Protein AF-A0A5K1GXC1-F1 (afdb_monomer_lite)

Organism: NCBI:txid210225

Foldseek 3Di:
DPDPVLVCQQVVVDDQDDQAPDPPDPDGDPSNVVSQVSQVVLLVVLLVPDDPVLNVVQVPDSGNNSSNVSVVVVVVVVVVVVVVVVVVVD

pLDDT: mean 84.1, std 9.51, range [45.59, 93.62]

InterPro domains:
  IPR061502 Copia/RE1/RE2-like, N-terminal domain [PF14223] (3-86)

Radius of gyration: 17.5 Å; chains: 1; bounding box: 50×30×44 Å

Sequence (90 aa):
MYSQDLLRYVDGSSTPPLEKLNANSTEINLEYIKWKRSDQLALSWILSTVSESILTQIISYDTAREAWVALANAHAFQSNIHILQLKGDL

Structure (mmCIF, N/CA/C/O backbone):
data_AF-A0A5K1GXC1-F1
#
_entry.id   AF-A0A5K1GXC1-F1
#
loop_
_atom_site.group_PDB
_atom_site.id
_atom_site.type_symbol
_atom_site.label_atom_id
_atom_site.label_alt_id
_atom_site.label_comp_id
_atom_site.label_asym_id
_atom_site.label_entity_id
_atom_site.label_seq_id
_atom_site.pdbx_PDB_ins_code
_atom_site.Cartn_x
_atom_site.Cartn_y
_atom_site.Cartn_z
_atom_site.occupancy
_atom_site.B_iso_or_equiv
_atom_site.auth_seq_id
_atom_site.auth_comp_id
_atom_site.auth_asym_id
_atom_site.auth_atom_id
_atom_site.pdbx_PDB_model_num
ATOM 1 N N . MET A 1 1 ? -15.231 19.057 -8.317 1.00 45.59 1 MET A N 1
ATOM 2 C CA . MET A 1 1 ? -14.018 18.483 -7.698 1.00 45.59 1 MET A CA 1
ATOM 3 C C . MET A 1 1 ? -13.605 17.294 -8.542 1.00 45.59 1 MET A C 1
ATOM 5 O O . MET A 1 1 ? -14.251 16.262 -8.462 1.00 45.59 1 MET A O 1
ATOM 9 N N . TYR A 1 2 ? -12.623 17.464 -9.425 1.00 50.47 2 TYR A N 1
ATOM 10 C CA . TYR A 1 2 ? -12.069 16.345 -10.185 1.00 50.47 2 TYR A CA 1
ATOM 11 C C . TYR A 1 2 ? -11.248 15.500 -9.207 1.00 50.47 2 TYR A C 1
ATOM 13 O O . TYR A 1 2 ? -10.324 16.026 -8.584 1.00 50.47 2 TYR A O 1
ATOM 21 N N . SER A 1 3 ? -11.617 14.232 -8.997 1.00 56.78 3 SER A N 1
ATOM 22 C CA . SER A 1 3 ? -10.731 13.297 -8.298 1.00 56.78 3 SER A CA 1
ATOM 23 C C . SER A 1 3 ? -9.403 13.306 -9.047 1.00 56.78 3 SER A C 1
ATOM 25 O O . SER A 1 3 ? -9.427 13.230 -10.270 1.00 56.78 3 SER A O 1
ATOM 27 N N . GLN A 1 4 ? -8.272 13.434 -8.356 1.00 62.72 4 GLN A N 1
ATOM 28 C CA . GLN A 1 4 ? -6.934 13.568 -8.955 1.00 62.72 4 GLN A CA 1
ATOM 29 C C . GLN A 1 4 ? -6.446 12.290 -9.678 1.00 62.72 4 GLN A C 1
ATOM 31 O O . GLN A 1 4 ? -5.294 11.904 -9.534 1.00 62.72 4 GLN A O 1
ATOM 36 N N . ASP A 1 5 ? -7.324 11.557 -10.368 1.00 75.75 5 ASP A N 1
ATOM 37 C CA . ASP A 1 5 ? -7.088 10.220 -10.921 1.00 75.75 5 ASP A CA 1
ATOM 38 C C . ASP A 1 5 ? -6.401 9.262 -9.927 1.00 75.75 5 ASP A C 1
ATOM 40 O O . ASP A 1 5 ? -5.699 8.335 -10.326 1.00 75.75 5 ASP A O 1
ATOM 44 N N . LEU A 1 6 ? -6.576 9.490 -8.619 1.00 82.69 6 LEU A N 1
ATOM 45 C CA . LEU A 1 6 ? -6.001 8.665 -7.554 1.00 82.69 6 LEU A CA 1
ATOM 46 C C . LEU A 1 6 ? -6.948 7.533 -7.142 1.00 82.69 6 LEU A C 1
ATOM 48 O O . LEU A 1 6 ? -6.499 6.501 -6.652 1.00 82.69 6 LEU A O 1
ATOM 52 N N . LEU A 1 7 ? -8.252 7.687 -7.400 1.00 85.75 7 LEU A N 1
ATOM 53 C CA . LEU A 1 7 ? -9.264 6.696 -7.027 1.00 85.75 7 LEU A CA 1
ATOM 54 C C . LEU A 1 7 ? -9.009 5.333 -7.685 1.00 85.75 7 LEU A C 1
ATOM 56 O O . LEU A 1 7 ? -9.176 4.308 -7.033 1.00 85.75 7 LEU A O 1
ATOM 60 N N . ARG A 1 8 ? -8.487 5.326 -8.918 1.00 87.69 8 ARG A N 1
ATOM 61 C CA . ARG A 1 8 ? -8.130 4.099 -9.651 1.00 87.69 8 ARG A CA 1
ATOM 62 C C . ARG A 1 8 ? -7.095 3.216 -8.939 1.00 87.69 8 ARG A C 1
ATOM 64 O O . ARG A 1 8 ? -7.010 2.026 -9.221 1.00 87.69 8 ARG A O 1
ATOM 71 N N . TYR A 1 9 ? -6.285 3.783 -8.042 1.00 88.06 9 TYR A N 1
ATOM 72 C CA . TYR A 1 9 ? -5.305 3.030 -7.245 1.00 88.06 9 TYR A CA 1
ATOM 73 C C . TYR A 1 9 ? -5.934 2.419 -5.986 1.00 88.06 9 TYR A C 1
ATOM 75 O O . TYR A 1 9 ? -5.407 1.464 -5.428 1.00 88.06 9 TYR A O 1
ATOM 83 N N . VAL A 1 10 ? -7.090 2.934 -5.565 1.00 87.94 10 VAL A N 1
ATOM 84 C CA . VAL A 1 10 ? -7.851 2.469 -4.399 1.00 87.94 10 VAL A CA 1
ATOM 85 C C . VAL A 1 10 ? -8.895 1.427 -4.814 1.00 87.94 10 VAL A C 1
ATOM 87 O O . VAL A 1 10 ? -9.030 0.373 -4.187 1.00 87.94 10 VAL A O 1
ATOM 90 N N . ASP A 1 11 ? -9.615 1.677 -5.909 1.00 85.38 11 ASP A N 1
ATOM 91 C CA . ASP A 1 11 ? -10.664 0.791 -6.434 1.00 85.38 11 ASP A CA 1
ATOM 92 C C . ASP A 1 11 ? -10.122 -0.413 -7.233 1.00 85.38 11 ASP A C 1
ATOM 94 O O . ASP A 1 11 ? -10.868 -1.362 -7.492 1.00 85.38 11 ASP A O 1
ATOM 98 N N . GLY A 1 12 ? -8.810 -0.449 -7.487 1.00 82.25 12 GLY A N 1
ATOM 99 C CA . GLY A 1 12 ? -8.124 -1.549 -8.164 1.00 82.25 12 GLY A CA 1
ATOM 100 C C . GLY A 1 12 ? -8.209 -1.497 -9.691 1.00 82.25 12 GLY A C 1
ATOM 101 O O . GLY A 1 12 ? -7.733 -2.421 -10.346 1.00 82.25 12 GLY A O 1
ATOM 102 N N . SER A 1 13 ? -8.769 -0.432 -10.267 1.00 87.19 13 SER A N 1
ATOM 103 C CA . SER A 1 13 ? -8.824 -0.226 -11.721 1.00 87.19 13 SER A CA 1
ATOM 104 C C . SER A 1 13 ? -7.437 0.012 -12.332 1.00 87.19 13 SER A C 1
ATOM 106 O O . SER A 1 13 ? -7.234 -0.211 -13.523 1.00 87.19 13 SER A O 1
ATOM 108 N N . SER A 1 14 ? -6.475 0.477 -11.531 1.00 85.88 14 SER A N 1
ATOM 109 C CA . SER A 1 14 ? -5.083 0.701 -11.925 1.00 85.88 14 SER A CA 1
ATOM 110 C C . SER A 1 14 ? -4.211 -0.479 -11.505 1.00 85.88 14 SER A C 1
ATOM 112 O O . SER A 1 14 ? -3.731 -0.539 -10.373 1.00 85.88 14 SER A O 1
ATOM 114 N N . THR A 1 15 ? -3.975 -1.415 -12.421 1.00 86.69 15 THR A N 1
ATOM 115 C CA . THR A 1 15 ? -3.104 -2.570 -12.166 1.00 86.69 15 THR A CA 1
ATOM 116 C C . THR A 1 15 ? -1.624 -2.179 -12.224 1.00 86.69 15 THR A C 1
ATOM 118 O O . THR A 1 15 ? -1.244 -1.440 -13.139 1.00 86.69 15 THR A O 1
ATOM 121 N N . PRO A 1 16 ? -0.771 -2.689 -11.316 1.00 88.31 16 PRO A N 1
ATOM 122 C CA . PRO A 1 16 ? 0.660 -2.421 -11.353 1.00 88.31 16 PRO A CA 1
ATOM 123 C C . PRO A 1 16 ? 1.278 -2.960 -12.654 1.00 88.31 16 PRO A C 1
ATOM 125 O O . PRO A 1 16 ? 1.086 -4.134 -12.984 1.00 88.31 16 PRO A O 1
ATOM 128 N N . PRO A 1 17 ? 2.028 -2.134 -13.405 1.00 88.62 17 PRO A N 1
ATOM 129 C CA . PRO A 1 17 ? 2.854 -2.614 -14.506 1.00 88.62 17 PRO A CA 1
ATOM 130 C C . PRO A 1 17 ? 3.925 -3.590 -14.006 1.00 88.62 17 PRO A C 1
ATOM 132 O O . PRO A 1 17 ? 4.273 -3.593 -12.827 1.00 88.62 17 PRO A O 1
ATOM 135 N N . LEU A 1 18 ? 4.505 -4.380 -14.913 1.00 87.56 18 LEU A N 1
ATOM 136 C CA . LEU A 1 18 ? 5.658 -5.220 -14.580 1.00 87.56 18 LEU A CA 1
ATOM 137 C C . LEU A 1 18 ? 6.803 -4.356 -14.042 1.00 87.56 18 LEU A C 1
ATOM 139 O O . LEU A 1 18 ? 7.205 -3.398 -14.702 1.00 87.56 18 LEU A O 1
ATOM 143 N N . GLU A 1 19 ? 7.330 -4.717 -12.872 1.00 85.94 19 GLU A N 1
ATOM 144 C CA . GLU A 1 19 ? 8.407 -3.986 -12.195 1.00 85.94 19 GLU A CA 1
ATOM 145 C C . GLU A 1 19 ? 9.703 -3.966 -13.014 1.00 85.94 19 GLU A C 1
ATOM 147 O O . GLU A 1 19 ? 10.386 -2.945 -13.085 1.00 85.94 19 GLU A O 1
ATOM 152 N N . LYS A 1 20 ? 10.013 -5.073 -13.691 1.00 87.25 20 LYS A N 1
ATOM 153 C CA . LYS A 1 20 ? 11.159 -5.207 -14.597 1.00 87.25 20 LYS A CA 1
ATOM 154 C C . LYS A 1 20 ? 10.667 -5.405 -16.022 1.00 87.25 20 LYS A C 1
ATOM 156 O O . LYS A 1 20 ? 9.667 -6.087 -16.237 1.00 87.25 20 LYS A O 1
ATOM 161 N N . LEU A 1 21 ? 11.386 -4.836 -16.989 1.00 78.31 21 LEU A N 1
ATOM 162 C CA . LEU A 1 21 ? 11.021 -4.939 -18.407 1.00 78.31 21 LEU A CA 1
ATOM 163 C C . LEU A 1 21 ? 11.068 -6.388 -18.912 1.00 78.31 21 LEU A C 1
ATOM 165 O O . LEU A 1 21 ? 10.207 -6.785 -19.687 1.00 78.31 21 LEU A O 1
ATOM 169 N N . ASN A 1 22 ? 12.034 -7.180 -18.438 1.00 78.81 22 ASN A N 1
ATOM 170 C CA . ASN A 1 22 ? 12.177 -8.607 -18.716 1.00 78.81 22 ASN A CA 1
ATOM 171 C C . ASN A 1 22 ? 12.654 -9.350 -17.454 1.00 78.81 22 ASN A C 1
ATOM 173 O O . ASN A 1 22 ? 13.302 -8.764 -16.588 1.00 78.81 22 ASN A O 1
ATOM 177 N N . ALA A 1 23 ? 12.426 -10.665 -17.370 1.00 71.88 23 ALA A N 1
ATOM 178 C CA . ALA A 1 23 ? 12.863 -11.480 -16.223 1.00 71.88 23 ALA A CA 1
ATOM 179 C C . ALA A 1 23 ? 14.386 -11.420 -15.963 1.00 71.88 23 ALA A C 1
ATOM 181 O O . ALA A 1 23 ? 14.827 -11.542 -14.823 1.00 71.88 23 ALA A O 1
ATOM 182 N N . ASN A 1 24 ? 15.173 -11.171 -17.015 1.00 74.62 24 ASN A N 1
ATOM 183 C CA . ASN A 1 24 ? 16.637 -11.117 -16.970 1.00 74.62 24 ASN A CA 1
ATOM 184 C C . ASN A 1 24 ? 17.198 -9.684 -16.981 1.00 74.62 24 ASN A C 1
ATOM 186 O O . ASN A 1 24 ? 18.415 -9.514 -16.974 1.00 74.62 24 ASN A O 1
ATOM 190 N N . SER A 1 25 ? 16.350 -8.650 -17.045 1.00 75.62 25 SER A N 1
ATOM 191 C CA . SER A 1 25 ? 16.813 -7.259 -17.055 1.00 75.62 25 SER A CA 1
ATOM 192 C C . SER A 1 25 ? 16.949 -6.719 -15.635 1.00 75.62 25 SER A C 1
ATOM 194 O O . SER A 1 25 ? 16.032 -6.852 -14.826 1.00 75.62 25 SER A O 1
ATOM 196 N N . THR A 1 26 ? 18.048 -6.023 -15.356 1.00 78.75 26 THR A N 1
ATOM 197 C CA . THR A 1 26 ? 18.219 -5.238 -14.118 1.00 78.75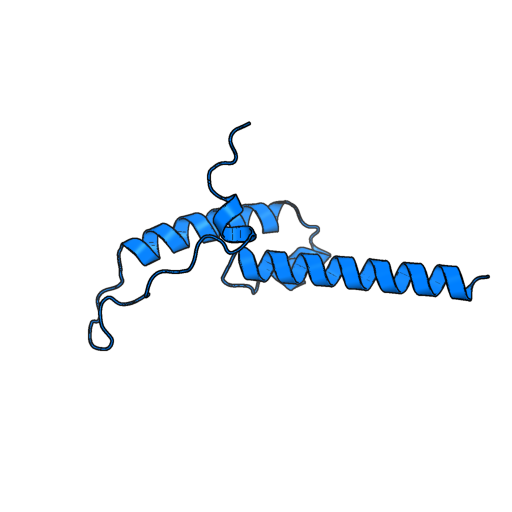 26 THR A CA 1
ATOM 198 C C . THR A 1 26 ? 17.482 -3.893 -14.182 1.00 78.75 26 THR A C 1
ATOM 200 O O . THR A 1 26 ? 17.360 -3.200 -13.178 1.00 78.75 26 THR A O 1
ATOM 203 N N . GLU A 1 27 ? 16.976 -3.518 -15.359 1.00 84.50 27 GLU A N 1
ATOM 204 C CA . GLU A 1 27 ? 16.275 -2.257 -15.585 1.00 84.50 27 GLU A CA 1
ATOM 205 C C . GLU A 1 27 ? 14.841 -2.297 -15.043 1.00 84.50 27 GLU A C 1
ATOM 207 O O . GLU A 1 27 ? 14.044 -3.184 -15.373 1.00 84.50 27 GLU A O 1
ATOM 212 N N . ILE A 1 28 ? 14.521 -1.302 -14.213 1.00 87.31 28 ILE A N 1
ATOM 213 C CA . ILE A 1 28 ? 13.180 -1.077 -13.675 1.00 87.31 28 ILE A CA 1
ATOM 214 C C . ILE A 1 28 ? 12.335 -0.392 -14.747 1.00 87.31 28 ILE A C 1
ATOM 216 O O . ILE A 1 28 ? 12.760 0.579 -15.376 1.00 87.31 28 ILE A O 1
ATOM 220 N N . ASN A 1 29 ? 11.111 -0.873 -14.929 1.00 89.06 29 ASN A N 1
ATOM 221 C CA . ASN A 1 29 ? 10.156 -0.278 -15.846 1.00 89.06 29 ASN A CA 1
ATOM 222 C C . ASN A 1 29 ? 9.753 1.134 -15.382 1.00 89.06 29 ASN A C 1
ATOM 224 O O . ASN A 1 29 ? 9.214 1.324 -14.289 1.00 89.06 29 ASN A O 1
ATOM 228 N N . LEU A 1 30 ? 9.952 2.133 -16.243 1.00 89.00 30 LEU A N 1
ATOM 229 C CA . LEU A 1 30 ? 9.576 3.522 -15.962 1.00 89.00 30 LEU A CA 1
ATOM 230 C C . LEU A 1 30 ? 8.072 3.685 -15.702 1.00 89.00 30 LEU A C 1
ATOM 232 O O . LEU A 1 30 ? 7.680 4.521 -14.887 1.00 89.00 30 LEU A O 1
ATOM 236 N N . GLU A 1 31 ? 7.229 2.876 -16.345 1.00 89.69 31 GLU A N 1
ATOM 237 C CA . GLU A 1 31 ? 5.782 2.905 -16.116 1.00 89.69 31 GLU A CA 1
ATOM 238 C C . GLU A 1 31 ? 5.417 2.358 -14.732 1.00 89.69 31 GLU A C 1
ATOM 240 O O . GLU A 1 31 ? 4.522 2.898 -14.082 1.00 89.69 31 GLU A O 1
ATOM 245 N N 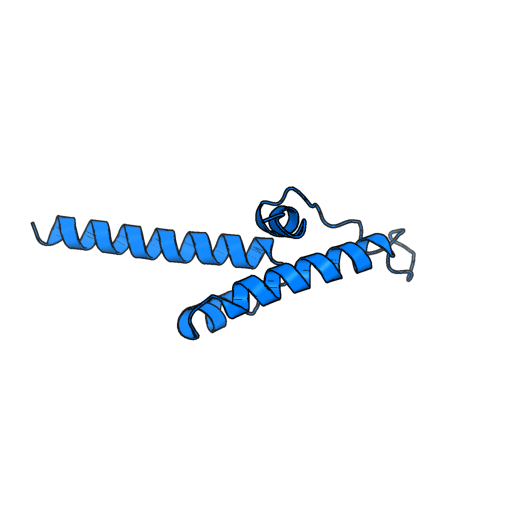. TYR A 1 32 ? 6.159 1.366 -14.225 1.00 90.75 32 TYR A N 1
ATOM 246 C CA . TYR A 1 32 ? 6.001 0.897 -12.847 1.00 90.75 32 TYR A CA 1
ATOM 247 C C . TYR A 1 32 ? 6.374 1.990 -11.841 1.00 90.75 32 TYR A C 1
ATOM 249 O O . TYR A 1 32 ? 5.628 2.229 -10.897 1.00 90.75 32 TYR A O 1
ATOM 257 N N . ILE A 1 33 ? 7.467 2.725 -12.072 1.00 91.31 33 ILE A N 1
ATOM 258 C CA . ILE A 1 33 ? 7.873 3.842 -11.200 1.00 91.31 33 ILE A CA 1
ATOM 259 C C . ILE A 1 33 ? 6.799 4.937 -11.173 1.00 91.31 33 ILE A C 1
ATOM 261 O O . ILE A 1 33 ? 6.444 5.437 -10.101 1.00 91.31 33 ILE A O 1
ATOM 265 N N . LYS A 1 34 ? 6.255 5.306 -12.341 1.00 91.31 34 LYS A N 1
ATOM 266 C CA . LYS A 1 34 ? 5.161 6.287 -12.437 1.00 91.31 34 LYS A CA 1
ATOM 267 C C . LYS A 1 34 ? 3.923 5.808 -11.685 1.00 91.31 34 LYS A C 1
ATOM 269 O O . LYS A 1 34 ? 3.368 6.567 -10.892 1.00 91.31 34 LYS A O 1
ATOM 274 N N . TRP A 1 35 ? 3.526 4.554 -11.901 1.00 93.31 35 TRP A N 1
ATOM 275 C CA . TRP A 1 35 ? 2.398 3.940 -11.207 1.00 93.31 35 TRP A CA 1
ATOM 276 C C . TRP A 1 35 ? 2.612 3.945 -9.691 1.00 93.31 35 TRP A C 1
ATOM 278 O O . TRP A 1 35 ? 1.757 4.449 -8.963 1.00 93.31 35 TRP A O 1
ATOM 288 N N . LYS A 1 36 ? 3.781 3.488 -9.225 1.00 93.00 36 LYS A N 1
ATOM 289 C CA . LYS A 1 36 ? 4.120 3.401 -7.802 1.00 93.00 36 LYS A CA 1
ATOM 290 C C . LYS A 1 36 ? 4.088 4.774 -7.147 1.00 93.00 36 LYS A C 1
ATOM 292 O O . LYS A 1 36 ? 3.568 4.906 -6.051 1.00 93.00 36 LYS A O 1
ATOM 297 N N . ARG A 1 37 ? 4.565 5.826 -7.817 1.00 92.69 37 ARG A N 1
ATOM 298 C CA . ARG A 1 37 ? 4.499 7.190 -7.271 1.00 92.69 37 ARG A CA 1
ATOM 299 C C . ARG A 1 37 ? 3.061 7.635 -6.996 1.00 92.69 37 ARG A C 1
ATOM 301 O O . ARG A 1 37 ? 2.794 8.201 -5.940 1.00 92.69 37 ARG A O 1
ATOM 308 N N . SER A 1 38 ? 2.151 7.396 -7.934 1.00 9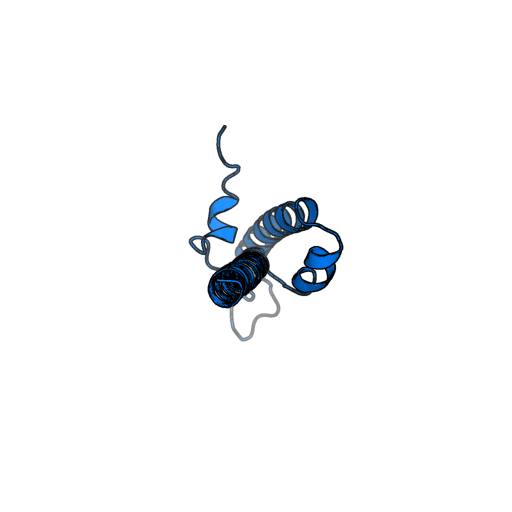2.62 38 SER A N 1
ATOM 309 C CA . SER A 1 38 ? 0.738 7.750 -7.773 1.00 92.62 38 SER A CA 1
ATOM 310 C C . SER A 1 38 ? 0.034 6.875 -6.736 1.00 92.62 38 SER A C 1
ATOM 312 O O . SER A 1 38 ? -0.731 7.398 -5.929 1.00 92.62 38 SER A O 1
ATOM 314 N N . ASP A 1 39 ? 0.343 5.580 -6.704 1.00 93.62 39 ASP A N 1
ATOM 315 C CA . ASP A 1 39 ? -0.124 4.664 -5.662 1.00 93.62 39 ASP A CA 1
ATOM 316 C C . ASP A 1 39 ? 0.322 5.126 -4.261 1.00 93.62 39 ASP A C 1
ATOM 318 O O . ASP A 1 39 ? -0.504 5.258 -3.365 1.00 93.62 39 ASP A O 1
ATOM 322 N N . GLN A 1 40 ? 1.593 5.496 -4.079 1.00 93.38 40 GLN A N 1
ATOM 323 C CA . GLN A 1 40 ? 2.112 5.972 -2.790 1.00 93.38 40 GLN A CA 1
ATOM 324 C C . GLN A 1 40 ? 1.524 7.319 -2.352 1.00 93.38 40 GLN A C 1
ATOM 326 O O . GLN A 1 40 ? 1.368 7.566 -1.153 1.00 93.38 40 GLN A O 1
ATOM 331 N N . LEU A 1 41 ? 1.166 8.192 -3.297 1.00 93.19 41 LEU A N 1
ATOM 332 C CA . LEU A 1 41 ? 0.414 9.411 -2.988 1.00 93.19 41 LEU A CA 1
ATOM 333 C C . LEU A 1 41 ? -0.988 9.078 -2.469 1.00 93.19 41 LEU A C 1
ATOM 335 O O . LEU A 1 41 ? -1.403 9.627 -1.448 1.00 93.19 41 LEU A O 1
ATOM 339 N N . ALA A 1 42 ? -1.692 8.153 -3.128 1.00 91.94 42 ALA A N 1
ATOM 340 C CA . ALA A 1 42 ? -2.998 7.688 -2.671 1.00 91.94 42 ALA A CA 1
ATOM 341 C C . ALA A 1 42 ? -2.907 7.003 -1.296 1.00 91.94 42 ALA A C 1
ATOM 343 O O . ALA A 1 42 ? -3.724 7.280 -0.419 1.00 91.94 42 ALA A O 1
ATOM 344 N N . LEU A 1 43 ? -1.878 6.179 -1.074 1.00 91.81 43 LEU A N 1
ATOM 345 C CA . LEU A 1 43 ? -1.609 5.547 0.215 1.00 91.81 43 LEU A CA 1
ATOM 346 C C . LEU A 1 43 ? -1.375 6.602 1.301 1.00 91.81 43 LEU A C 1
ATOM 348 O O . LEU A 1 43 ? -2.042 6.578 2.328 1.00 91.81 43 LEU A O 1
ATOM 352 N N . SER A 1 44 ? -0.503 7.581 1.053 1.00 91.88 44 SER A N 1
ATOM 353 C CA . SER A 1 44 ? -0.215 8.658 2.013 1.00 91.88 44 SER A CA 1
ATOM 354 C C . SER A 1 44 ? -1.470 9.446 2.395 1.00 91.88 44 SER A C 1
ATOM 356 O O . SER A 1 44 ? -1.641 9.823 3.555 1.00 91.88 44 SER A O 1
ATOM 358 N N . TRP A 1 45 ? -2.372 9.676 1.438 1.00 90.81 45 TRP A N 1
ATOM 359 C CA . TRP A 1 45 ? -3.669 10.293 1.706 1.00 90.81 45 TRP A CA 1
ATOM 360 C C . TRP A 1 45 ? -4.539 9.423 2.611 1.00 90.81 45 TRP A C 1
ATOM 362 O O . TRP A 1 45 ? -5.059 9.937 3.597 1.00 90.81 45 TRP A O 1
ATOM 372 N N . ILE A 1 46 ? -4.651 8.119 2.334 1.00 89.94 46 ILE A N 1
ATOM 373 C CA . ILE A 1 46 ? -5.386 7.180 3.198 1.00 89.94 46 ILE A CA 1
ATOM 374 C C . ILE A 1 46 ? -4.807 7.215 4.619 1.00 89.94 46 ILE A C 1
ATOM 376 O O . ILE A 1 46 ? -5.547 7.461 5.572 1.00 89.94 46 ILE A O 1
ATOM 380 N N . LEU A 1 47 ? -3.487 7.060 4.759 1.00 88.62 47 LEU A N 1
ATOM 381 C CA . LEU A 1 47 ? -2.796 7.061 6.052 1.00 88.62 47 LEU A CA 1
ATOM 382 C C . LEU A 1 47 ? -2.996 8.375 6.828 1.00 88.62 47 LEU A C 1
ATOM 384 O O . LEU A 1 47 ? -3.079 8.357 8.051 1.00 88.62 47 LEU A O 1
ATOM 388 N N . SER A 1 48 ? -3.136 9.507 6.134 1.00 89.06 48 SER A N 1
ATOM 389 C CA . SER A 1 48 ? -3.377 10.816 6.764 1.00 89.06 48 SER A CA 1
ATOM 390 C C . SER A 1 48 ? -4.811 11.003 7.276 1.00 89.06 48 SER A C 1
ATOM 392 O O . SER A 1 48 ? -5.066 11.919 8.054 1.00 89.06 48 SER A O 1
ATOM 394 N N . THR A 1 49 ? -5.761 10.181 6.821 1.00 88.69 49 THR A N 1
ATOM 395 C CA . THR A 1 49 ? -7.186 10.300 7.189 1.00 88.69 49 THR A CA 1
ATOM 396 C C . THR A 1 49 ? -7.614 9.380 8.327 1.00 88.69 49 THR A C 1
ATOM 398 O O . THR A 1 49 ? -8.703 9.552 8.872 1.00 88.69 49 THR A O 1
ATOM 401 N N . VAL A 1 50 ? -6.783 8.402 8.687 1.00 87.12 50 VAL A N 1
ATOM 402 C CA . VAL A 1 50 ? -7.104 7.412 9.719 1.00 87.12 50 VAL A CA 1
ATOM 403 C C . VAL A 1 50 ? -6.618 7.850 11.102 1.00 87.12 50 VAL A C 1
ATOM 405 O O . VAL A 1 50 ? -5.695 8.651 11.237 1.00 87.12 50 VAL A O 1
ATOM 408 N N . SER A 1 51 ? -7.228 7.302 12.155 1.00 86.31 51 SER A N 1
ATOM 409 C CA . SER A 1 51 ? -6.735 7.466 13.526 1.00 86.31 51 SER A CA 1
ATOM 410 C C . SER A 1 51 ? -5.415 6.721 13.731 1.00 86.31 51 SER A C 1
ATOM 412 O O . SER A 1 51 ? -5.152 5.718 13.072 1.00 86.31 51 SER A O 1
ATOM 414 N N . GLU A 1 52 ? -4.615 7.137 14.713 1.00 85.38 52 GLU A N 1
ATOM 415 C CA . GLU A 1 52 ? -3.325 6.505 15.044 1.00 85.38 52 GLU A CA 1
ATOM 416 C C . GLU A 1 52 ? -3.453 4.994 15.347 1.00 85.38 52 GLU A C 1
ATOM 418 O O . GLU A 1 52 ? -2.619 4.180 14.947 1.00 85.38 52 GLU A O 1
ATOM 423 N N . SER A 1 53 ? -4.566 4.593 15.968 1.00 82.88 53 SER A N 1
ATOM 424 C CA . SER A 1 53 ? -4.893 3.188 16.247 1.00 82.88 53 SER A CA 1
ATOM 425 C C . SER A 1 53 ? -5.095 2.332 14.994 1.00 82.88 53 SER A C 1
ATOM 427 O O . SER A 1 53 ? -4.800 1.140 15.018 1.00 82.88 53 SER A O 1
ATOM 429 N N . ILE A 1 54 ? -5.609 2.919 13.912 1.00 83.50 54 ILE A N 1
ATOM 430 C CA . ILE A 1 54 ? -5.808 2.243 12.627 1.00 83.50 54 ILE A CA 1
ATOM 431 C C . ILE A 1 54 ? -4.546 2.383 11.777 1.00 83.50 54 ILE A C 1
ATOM 433 O O . ILE A 1 54 ? -4.150 1.425 11.121 1.00 83.50 54 ILE A O 1
ATOM 437 N N . LEU A 1 55 ? -3.866 3.531 11.846 1.00 87.06 55 LEU A N 1
ATOM 438 C CA . LEU A 1 55 ? -2.603 3.788 11.161 1.00 87.06 55 LEU A CA 1
ATOM 439 C C . LEU A 1 55 ? -1.579 2.687 11.447 1.00 87.06 55 LEU A C 1
ATOM 441 O O . LEU A 1 55 ? -1.017 2.126 10.514 1.00 87.06 55 LEU A O 1
ATOM 445 N N . THR A 1 56 ? -1.394 2.316 12.716 1.00 85.81 56 THR A N 1
ATOM 446 C CA . THR A 1 56 ? -0.471 1.233 13.113 1.00 85.81 56 THR A CA 1
ATOM 447 C C . THR A 1 56 ? -0.817 -0.133 12.514 1.00 85.81 56 THR A C 1
ATOM 449 O O . THR A 1 56 ? 0.072 -0.969 12.370 1.00 85.81 56 THR A O 1
ATOM 452 N N . GLN A 1 57 ? -2.074 -0.360 12.126 1.00 83.75 57 GLN A N 1
ATOM 453 C CA . GLN A 1 57 ? -2.522 -1.606 11.497 1.00 83.75 57 GLN A CA 1
ATOM 454 C C . GLN A 1 57 ? -2.308 -1.607 9.982 1.00 83.75 57 GLN A C 1
ATOM 456 O O . GLN A 1 57 ? -2.121 -2.673 9.404 1.00 83.75 57 GLN A O 1
ATOM 461 N N . ILE A 1 58 ? -2.351 -0.433 9.341 1.00 85.50 58 ILE A N 1
ATOM 462 C CA . ILE A 1 58 ? -2.327 -0.318 7.875 1.00 85.50 58 ILE A CA 1
ATOM 463 C C . ILE A 1 58 ? -1.031 0.277 7.305 1.00 85.50 58 ILE A C 1
ATOM 465 O O . ILE A 1 58 ? -0.839 0.269 6.093 1.00 85.50 58 ILE A O 1
ATOM 469 N N . ILE A 1 59 ? -0.127 0.779 8.151 1.00 86.62 59 ILE A N 1
ATOM 470 C CA . ILE A 1 59 ? 1.148 1.388 7.729 1.00 86.62 59 ILE A CA 1
ATOM 471 C C . ILE A 1 59 ? 2.118 0.395 7.072 1.00 86.62 59 ILE A C 1
ATOM 473 O O . ILE A 1 59 ? 3.032 0.811 6.368 1.00 86.62 59 ILE A O 1
ATOM 477 N N . SER A 1 60 ? 1.937 -0.907 7.299 1.00 89.06 60 SER A N 1
ATOM 478 C CA . SER A 1 60 ? 2.776 -1.965 6.727 1.00 89.06 60 SER A CA 1
ATOM 479 C C . SER A 1 60 ? 2.398 -2.358 5.298 1.00 89.06 60 SER A C 1
ATOM 481 O O . SER A 1 60 ? 3.098 -3.177 4.709 1.00 89.06 60 SER A O 1
ATOM 483 N N . TYR A 1 61 ? 1.301 -1.827 4.747 1.00 92.50 61 TYR A N 1
ATOM 484 C CA . TYR A 1 61 ? 0.875 -2.160 3.391 1.00 92.50 61 TYR A CA 1
ATOM 485 C C . TYR A 1 61 ? 1.660 -1.386 2.337 1.00 92.50 61 TYR A C 1
ATOM 487 O O . TYR A 1 61 ? 1.882 -0.182 2.457 1.00 92.50 61 TYR A O 1
ATOM 495 N N . ASP A 1 62 ? 2.017 -2.087 1.263 1.00 90.31 62 ASP A N 1
ATOM 496 C CA . ASP A 1 62 ? 2.845 -1.539 0.195 1.00 90.31 62 ASP A CA 1
ATOM 497 C C . ASP A 1 62 ? 2.037 -0.752 -0.838 1.00 90.31 62 ASP A C 1
ATOM 499 O O . ASP A 1 62 ? 2.622 0.043 -1.580 1.00 90.31 62 ASP A O 1
ATOM 503 N N . THR A 1 63 ? 0.720 -0.953 -0.918 1.00 93.12 63 THR A N 1
ATOM 504 C CA . THR A 1 63 ? -0.149 -0.285 -1.898 1.00 93.12 63 THR A CA 1
ATOM 505 C C . THR A 1 63 ? -1.372 0.373 -1.269 1.00 93.12 63 THR A C 1
ATOM 507 O O . THR A 1 63 ? -1.899 -0.070 -0.243 1.00 93.12 63 THR A O 1
ATOM 510 N N . ALA A 1 64 ? -1.883 1.419 -1.926 1.00 92.44 64 ALA A N 1
ATOM 511 C CA . ALA A 1 64 ? -3.107 2.103 -1.504 1.00 92.44 64 ALA A CA 1
ATOM 512 C C . ALA A 1 64 ? -4.312 1.152 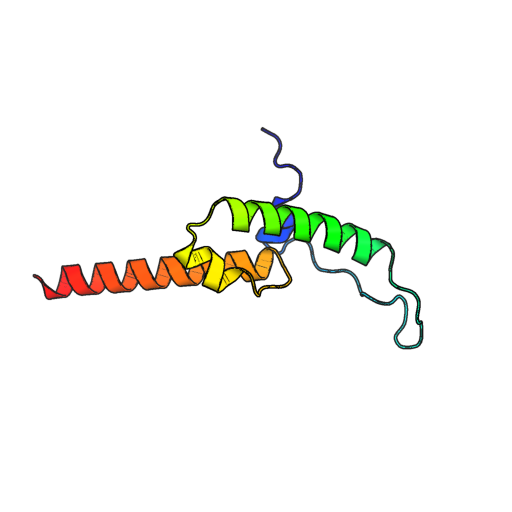-1.486 1.00 92.44 64 ALA A C 1
ATOM 514 O O . ALA A 1 64 ? -5.170 1.237 -0.606 1.00 92.44 64 ALA A O 1
ATOM 515 N N . ARG A 1 65 ? -4.355 0.216 -2.442 1.00 93.00 65 ARG A N 1
ATOM 516 C CA . ARG A 1 65 ? -5.389 -0.816 -2.533 1.00 93.00 65 ARG A CA 1
ATOM 517 C C . ARG A 1 65 ? -5.402 -1.722 -1.307 1.00 93.00 65 ARG A C 1
ATOM 519 O O . ARG A 1 65 ? -6.472 -1.964 -0.754 1.00 93.00 65 ARG A O 1
ATOM 526 N N . GLU A 1 66 ? -4.248 -2.240 -0.905 1.00 92.00 66 GLU A N 1
ATOM 527 C CA . GLU A 1 66 ? -4.146 -3.138 0.249 1.00 92.00 66 GLU A CA 1
ATOM 528 C C . GLU A 1 66 ? -4.558 -2.426 1.537 1.00 92.00 66 GLU A C 1
ATOM 530 O O . GLU A 1 66 ? -5.407 -2.939 2.269 1.00 92.00 66 GLU A O 1
ATOM 535 N N . ALA A 1 67 ? -4.050 -1.209 1.755 1.00 92.50 67 ALA A N 1
ATOM 536 C CA . ALA A 1 67 ? -4.433 -0.388 2.900 1.00 92.50 67 ALA A CA 1
ATOM 537 C C . ALA A 1 67 ? -5.944 -0.106 2.925 1.00 92.50 67 ALA A C 1
ATOM 539 O O . ALA A 1 67 ? -6.580 -0.213 3.975 1.00 92.50 67 ALA A O 1
ATOM 540 N N . TRP A 1 68 ? -6.543 0.197 1.770 1.00 91.75 68 TRP A N 1
ATOM 541 C CA . TRP A 1 68 ? -7.983 0.428 1.655 1.00 91.75 68 TRP A CA 1
ATOM 542 C C . TRP A 1 68 ? -8.818 -0.820 1.954 1.00 91.75 68 TRP A C 1
ATOM 544 O O . TRP A 1 68 ? -9.808 -0.742 2.682 1.00 91.75 68 TRP A O 1
ATOM 554 N N . VAL A 1 69 ? -8.426 -1.980 1.423 1.00 90.56 69 VAL A N 1
ATOM 555 C CA . VAL A 1 69 ? -9.119 -3.250 1.690 1.00 90.56 69 VAL A CA 1
ATOM 556 C C . VAL A 1 69 ? -9.026 -3.613 3.172 1.00 90.56 69 VAL A C 1
ATOM 558 O O . VAL A 1 69 ? -10.028 -4.009 3.768 1.00 90.56 69 VAL A O 1
ATOM 561 N N . ALA A 1 70 ? -7.857 -3.439 3.788 1.00 89.31 70 ALA A N 1
ATOM 562 C CA . ALA A 1 70 ? -7.676 -3.675 5.216 1.00 89.31 70 ALA A CA 1
ATOM 563 C C . ALA A 1 70 ? -8.551 -2.746 6.066 1.00 89.31 70 ALA A C 1
ATOM 565 O O . ALA A 1 70 ? -9.237 -3.210 6.979 1.00 89.31 70 ALA A O 1
ATOM 566 N N . LEU A 1 71 ? -8.599 -1.458 5.717 1.00 88.69 71 LEU A N 1
ATOM 567 C CA . LEU A 1 71 ? -9.461 -0.477 6.372 1.00 88.69 71 LEU A CA 1
ATOM 568 C C . LEU A 1 71 ? -10.944 -0.862 6.268 1.00 88.69 71 LEU A C 1
ATOM 570 O O . LEU A 1 71 ? -11.659 -0.859 7.273 1.00 88.69 71 LEU A O 1
ATOM 574 N N . ALA A 1 72 ? -11.403 -1.229 5.069 1.00 88.00 72 ALA A N 1
ATOM 575 C CA . ALA A 1 72 ? -12.781 -1.654 4.840 1.00 88.00 72 ALA A CA 1
ATOM 576 C C . ALA A 1 72 ? -13.139 -2.893 5.678 1.00 88.00 72 ALA A C 1
ATOM 578 O O . ALA A 1 72 ? -14.201 -2.937 6.302 1.00 88.00 72 ALA A O 1
ATOM 579 N N . ASN A 1 73 ? -12.230 -3.868 5.753 1.00 86.12 73 ASN A N 1
ATOM 580 C CA . ASN A 1 73 ? -12.416 -5.074 6.557 1.00 86.12 73 ASN A CA 1
ATOM 581 C C . ASN A 1 73 ? -12.453 -4.771 8.062 1.00 86.12 73 ASN A C 1
ATOM 583 O O . ASN A 1 73 ? -13.312 -5.307 8.765 1.00 86.12 73 ASN A O 1
ATOM 587 N N . ALA A 1 74 ? -11.575 -3.894 8.557 1.00 83.75 74 ALA A N 1
ATOM 588 C CA . ALA A 1 74 ? -11.556 -3.485 9.961 1.00 83.75 74 ALA A CA 1
ATOM 589 C C . ALA A 1 74 ? -12.875 -2.804 10.369 1.00 83.75 74 ALA A C 1
ATOM 591 O O . ALA A 1 74 ? -13.473 -3.153 11.391 1.00 83.75 74 ALA A O 1
ATOM 592 N N . HIS A 1 75 ? -13.384 -1.899 9.528 1.00 79.88 75 HIS A N 1
ATOM 593 C CA . HIS A 1 75 ? -14.674 -1.244 9.754 1.00 79.88 75 HIS A CA 1
ATOM 594 C C . HIS A 1 75 ? -15.858 -2.213 9.674 1.00 79.88 75 HIS A C 1
ATOM 596 O O . HIS A 1 75 ? 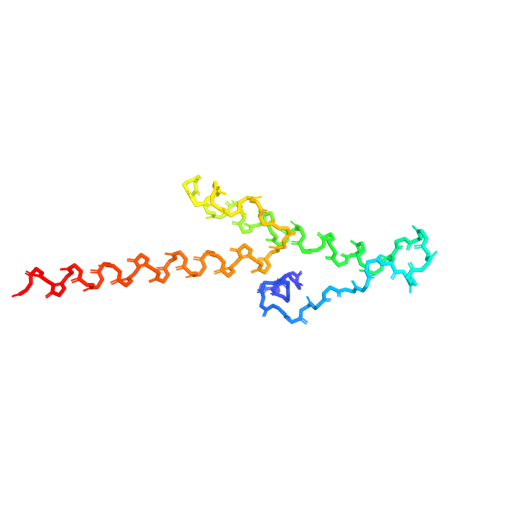-16.777 -2.131 10.497 1.00 79.88 75 HIS A O 1
ATOM 602 N N . ALA A 1 76 ? -15.850 -3.142 8.715 1.00 78.62 76 ALA A N 1
ATOM 603 C CA . ALA A 1 76 ? -16.893 -4.156 8.597 1.00 78.62 76 ALA A CA 1
ATOM 604 C C . ALA A 1 76 ? -16.919 -5.072 9.831 1.00 78.62 76 ALA A C 1
ATOM 606 O O . ALA A 1 76 ? -17.989 -5.339 10.379 1.00 78.62 76 ALA A O 1
ATOM 607 N N . PHE A 1 77 ? -15.749 -5.499 10.318 1.00 73.19 77 PHE A N 1
ATOM 608 C CA . PHE A 1 77 ? -15.632 -6.293 11.540 1.00 73.19 77 PHE A CA 1
ATOM 609 C C . PHE A 1 77 ? -16.188 -5.547 12.759 1.00 73.19 77 PHE A C 1
ATOM 611 O O . PHE A 1 77 ? -17.047 -6.083 13.459 1.00 73.19 77 PHE A O 1
ATOM 618 N N . GLN A 1 78 ? -15.772 -4.295 12.975 1.00 75.12 78 GLN A N 1
ATOM 619 C CA . GLN A 1 78 ? -16.263 -3.481 14.091 1.00 75.12 78 GLN A CA 1
ATOM 620 C C . GLN A 1 78 ? -17.786 -3.288 14.036 1.00 75.12 78 GLN A C 1
ATOM 622 O O . GLN A 1 78 ? -18.468 -3.431 15.051 1.00 75.12 78 GLN A O 1
ATOM 627 N N . SER A 1 79 ? -18.324 -3.027 12.842 1.00 76.50 79 SER A N 1
ATOM 628 C CA . SER A 1 79 ? -19.766 -2.864 12.630 1.00 76.50 79 SER A CA 1
ATOM 629 C C . SER A 1 79 ? -20.537 -4.148 12.950 1.00 76.50 79 SER A C 1
ATOM 631 O O . SER A 1 79 ? -21.564 -4.102 13.625 1.00 76.50 79 SER A O 1
ATOM 633 N N . ASN A 1 80 ? -20.022 -5.305 12.526 1.00 79.19 80 ASN A N 1
ATOM 634 C CA . ASN A 1 80 ? -20.643 -6.603 12.794 1.00 79.19 80 ASN A CA 1
ATOM 635 C C . ASN A 1 80 ? -20.645 -6.956 14.288 1.00 79.19 80 ASN A C 1
ATOM 637 O O . ASN A 1 80 ? -21.664 -7.427 14.797 1.00 79.19 80 ASN A O 1
ATOM 641 N N . ILE A 1 81 ? -19.540 -6.701 14.999 1.00 77.94 81 ILE A N 1
ATOM 642 C CA . ILE A 1 81 ? -19.465 -6.895 16.455 1.00 77.94 81 ILE A CA 1
ATOM 643 C C . ILE A 1 81 ? -20.480 -6.002 17.168 1.00 77.94 81 ILE A C 1
ATOM 645 O O . ILE A 1 81 ? -21.208 -6.482 18.035 1.00 77.94 81 ILE A O 1
ATOM 649 N N . HIS A 1 82 ? -20.583 -4.734 16.766 1.00 78.88 82 HIS A N 1
ATOM 650 C CA . HIS A 1 82 ? -21.538 -3.807 17.364 1.00 78.88 82 HIS A CA 1
ATOM 651 C C . HIS A 1 82 ? -22.992 -4.258 17.157 1.00 78.88 82 HIS A C 1
ATOM 653 O O . HIS A 1 82 ? -23.780 -4.262 18.098 1.00 78.88 82 HIS A O 1
ATOM 659 N N . ILE A 1 83 ? -23.342 -4.722 15.951 1.00 84.38 83 ILE A N 1
ATOM 660 C CA . ILE A 1 83 ? -24.675 -5.277 15.669 1.00 84.38 83 ILE A CA 1
ATOM 661 C C . ILE A 1 83 ? -24.958 -6.517 16.530 1.00 84.38 83 ILE A C 1
ATOM 663 O O . ILE A 1 83 ? -26.078 -6.673 17.014 1.00 84.38 83 ILE A O 1
ATOM 667 N N . LEU A 1 84 ? -23.978 -7.408 16.713 1.00 83.50 84 LEU A N 1
ATOM 668 C CA . LEU A 1 84 ? -24.137 -8.601 17.549 1.00 83.50 84 LEU A CA 1
ATOM 669 C C . LEU A 1 84 ? -24.380 -8.229 19.019 1.00 83.50 84 LEU A C 1
ATOM 671 O O . LEU A 1 84 ? -25.276 -8.797 19.635 1.00 83.50 84 LEU A O 1
ATOM 675 N N . GLN A 1 85 ? -23.622 -7.265 19.551 1.00 81.00 85 GLN A N 1
ATOM 676 C CA . GLN A 1 85 ? -23.791 -6.755 20.918 1.00 81.00 85 GLN A CA 1
ATOM 677 C C . GLN A 1 85 ? -25.201 -6.202 21.125 1.00 81.00 85 GLN A C 1
ATOM 679 O O . GLN A 1 85 ? -25.919 -6.667 22.001 1.00 81.00 85 GLN A O 1
ATOM 684 N N . LEU A 1 86 ? -25.647 -5.313 20.232 1.00 84.94 86 LEU A N 1
ATOM 685 C CA . LEU A 1 86 ? -26.988 -4.729 20.304 1.00 84.94 86 LEU A CA 1
ATOM 686 C C . LEU A 1 86 ? -28.105 -5.780 20.252 1.00 84.94 86 LEU A C 1
ATOM 688 O O . LEU A 1 86 ? -29.151 -5.581 20.855 1.00 84.94 86 LEU A O 1
ATOM 692 N N . LYS A 1 87 ? -27.905 -6.887 19.527 1.00 81.81 87 LYS A N 1
ATOM 693 C CA . LYS A 1 87 ? -28.872 -7.994 19.463 1.00 81.81 87 LYS A CA 1
ATOM 694 C C . LYS A 1 87 ? -28.838 -8.914 20.683 1.00 81.81 87 LYS A C 1
ATOM 696 O O . LYS A 1 87 ? -29.831 -9.585 20.921 1.00 81.81 87 LYS A O 1
ATOM 701 N N . GLY A 1 88 ? -27.703 -9.010 21.374 1.00 76.94 88 GLY A N 1
ATOM 702 C CA . GLY A 1 88 ? -27.559 -9.808 22.595 1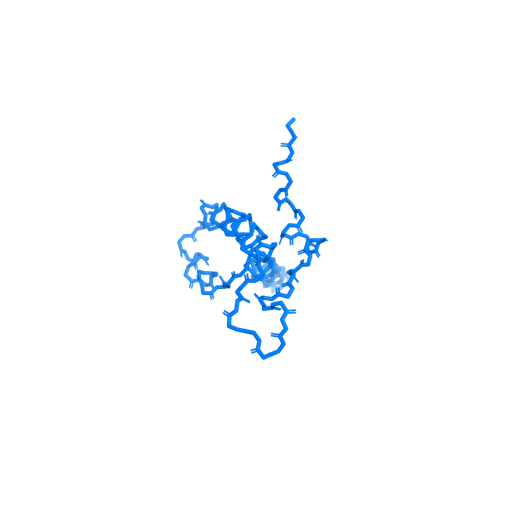.00 76.94 88 GLY A CA 1
ATOM 703 C C . GLY A 1 88 ? -28.034 -9.079 23.853 1.00 76.94 88 GLY A C 1
ATOM 704 O O . GLY A 1 88 ? -28.404 -9.735 24.821 1.00 76.94 88 GLY A O 1
ATOM 705 N N . ASP A 1 89 ? -28.053 -7.746 23.817 1.00 62.88 89 ASP A N 1
ATOM 706 C CA . ASP A 1 89 ? -28.556 -6.876 24.888 1.00 62.88 89 ASP A CA 1
ATOM 707 C C . ASP A 1 89 ? -30.096 -6.679 24.847 1.00 62.88 89 ASP A C 1
ATOM 709 O O . ASP A 1 89 ? -30.640 -5.875 25.608 1.00 62.88 89 ASP A O 1
ATOM 713 N N . LEU A 1 90 ? -30.795 -7.401 23.959 1.00 52.97 90 LEU A N 1
ATOM 714 C CA . LEU A 1 90 ? -32.252 -7.416 23.738 1.00 52.97 90 LEU A CA 1
ATOM 715 C C . LEU A 1 90 ? -32.847 -8.766 24.159 1.00 52.97 90 LEU A C 1
ATOM 717 O O . LEU A 1 90 ? -33.945 -8.748 24.760 1.00 52.97 90 LEU A O 1
#

Secondary structure (DSSP, 8-state):
----S-HHHHSS-SPPPPSBSSTT--PBPHHHHHHHHHHHHHHHHHHHHS-HHHHHHHTT-SSHHHHHHHHHHHHHHHHHHHHHHHHH--